Protein AF-A0AAJ8K899-F1 (afdb_monomer_lite)

Organism: NCBI:txid1296100

Sequence (140 aa):
MDQFLIALRSFPQDISSLDIPDLSNINLDDFNENLFNIIQETDSASARHSILQVAALLPPQPKWSDITLQWATEQDSTSATTDPIVKYAGSALAQDIFPSDRWLEALEDDSHPHVSLKRILVTWSGLKFDVSQHGCWNSY

pLDDT: mean 88.47, std 12.58, range [40.31, 97.69]

Radius of gyration: 16.04 Å; chains: 1; bounding box: 49×26×40 Å

Foldseek 3Di:
DVVQLVVCLVLDLACPPGPQDDPVPDDVVVVVVSLVVSCVVPVDLSSLLSSLLVCLVDQDALVCQVSLLVNLLPDPDDDPSLVSSLLRLLVCVLVCRHPVVVLVVSVVPPPDPSNSSVSSVVSNVVSNVVVVVVVVVPPD

Secondary structure (DSSP, 8-state):
-HHHHHHHTT--S-GGGS----GGGS-HHHHHHHHHHHHHH---HHHHHHHHHHHTTS---GGGHHHHHHHHHH-----TTTHHHHHHHHHHHHTTSS-HHHHHHGGG-TTS--HHHHHHHHHHHHHHHHHHHHHHHS--

Structure (mmCIF, N/CA/C/O backbone):
data_AF-A0AAJ8K899-F1
#
_entry.id   AF-A0AAJ8K899-F1
#
loop_
_atom_site.group_PDB
_atom_site.id
_atom_site.type_symbol
_atom_site.label_atom_id
_atom_site.label_alt_id
_atom_site.label_comp_id
_atom_site.label_asym_id
_atom_site.label_entity_id
_atom_site.label_seq_id
_atom_site.pdbx_PDB_ins_code
_atom_site.Cartn_x
_atom_site.Cartn_y
_atom_site.Cartn_z
_atom_site.occupancy
_atom_site.B_iso_or_equiv
_atom_site.auth_seq_id
_atom_site.auth_comp_id
_atom_site.auth_asym_id
_atom_site.auth_atom_id
_atom_site.pdbx_PDB_model_num
ATOM 1 N N . MET A 1 1 ? -0.391 5.541 20.369 1.00 82.44 1 MET A N 1
ATOM 2 C CA . MET A 1 1 ? -0.551 4.402 19.440 1.00 82.44 1 MET A CA 1
ATOM 3 C C . MET A 1 1 ? -2.000 3.928 19.397 1.00 82.44 1 MET A C 1
ATOM 5 O O . MET A 1 1 ? -2.607 4.038 18.343 1.00 82.44 1 MET A O 1
ATOM 9 N N . ASP A 1 2 ? -2.595 3.508 20.517 1.00 86.06 2 ASP A N 1
ATOM 10 C CA . ASP A 1 2 ? -3.962 2.949 20.532 1.00 86.06 2 ASP A CA 1
ATOM 11 C C . ASP A 1 2 ? -5.034 3.897 19.982 1.00 86.06 2 ASP A C 1
ATOM 13 O O . ASP A 1 2 ? -5.849 3.497 19.156 1.00 86.06 2 ASP A O 1
ATOM 17 N N . GLN A 1 3 ? -5.001 5.178 20.365 1.00 89.62 3 GLN A N 1
ATOM 18 C CA . GLN A 1 3 ? -5.942 6.179 19.840 1.00 89.62 3 GLN A CA 1
ATOM 19 C C . GLN A 1 3 ? -5.826 6.360 18.321 1.00 89.62 3 GLN A C 1
ATOM 21 O O . GLN A 1 3 ? -6.842 6.506 17.645 1.00 89.62 3 GLN A O 1
ATOM 26 N N . PHE A 1 4 ? -4.607 6.293 17.780 1.00 93.38 4 PHE A N 1
ATOM 27 C CA . PHE A 1 4 ? -4.371 6.357 16.341 1.00 93.38 4 PHE A CA 1
ATOM 28 C C . PHE A 1 4 ? -4.948 5.128 15.632 1.00 93.38 4 PHE A C 1
ATOM 30 O O . PHE A 1 4 ? -5.685 5.281 14.665 1.00 93.38 4 PHE A O 1
ATOM 37 N N . LEU A 1 5 ? -4.688 3.916 16.139 1.00 92.88 5 LEU A N 1
ATOM 38 C CA . LEU A 1 5 ? -5.236 2.681 15.565 1.00 92.88 5 LEU A CA 1
ATOM 39 C C . LEU A 1 5 ? -6.774 2.655 15.620 1.00 92.88 5 LEU A C 1
ATOM 41 O O . LEU A 1 5 ? -7.415 2.194 14.680 1.00 92.88 5 LEU A O 1
ATOM 45 N N . ILE A 1 6 ? -7.377 3.192 16.686 1.00 93.00 6 ILE A N 1
ATOM 46 C CA . ILE A 1 6 ? -8.835 3.362 16.790 1.00 93.00 6 ILE A CA 1
ATOM 47 C C . ILE A 1 6 ? -9.343 4.354 15.740 1.00 93.00 6 ILE A C 1
ATOM 49 O O . ILE A 1 6 ? -10.312 4.058 15.044 1.00 93.00 6 ILE A O 1
ATOM 53 N N . ALA A 1 7 ? -8.694 5.511 15.590 1.00 93.38 7 ALA A N 1
ATOM 54 C CA . ALA A 1 7 ? -9.082 6.499 14.586 1.00 93.38 7 ALA A CA 1
ATOM 55 C C . ALA A 1 7 ? -8.939 5.944 13.159 1.00 93.38 7 ALA A C 1
ATOM 57 O O . ALA A 1 7 ? -9.810 6.156 12.316 1.00 93.38 7 ALA A O 1
ATOM 58 N N . LEU A 1 8 ? -7.890 5.164 12.903 1.00 94.12 8 LEU A N 1
ATOM 59 C CA . LEU A 1 8 ? -7.606 4.544 11.613 1.00 94.12 8 LEU A CA 1
ATOM 60 C C . LEU A 1 8 ? -8.682 3.537 11.181 1.00 94.12 8 LEU A C 1
ATOM 62 O O . LEU A 1 8 ? -8.952 3.413 9.990 1.00 94.12 8 LEU A O 1
ATOM 66 N N . ARG A 1 9 ? -9.366 2.886 12.133 1.00 94.56 9 ARG A N 1
ATOM 67 C CA . ARG A 1 9 ? -10.508 1.985 11.871 1.00 94.56 9 ARG A CA 1
ATOM 68 C C . ARG A 1 9 ? -11.755 2.696 11.335 1.00 94.56 9 ARG A C 1
ATOM 70 O O . ARG A 1 9 ? -12.689 2.029 10.908 1.00 94.56 9 ARG A O 1
ATOM 77 N N . SER A 1 10 ? -11.783 4.032 11.333 1.00 94.12 10 SER A N 1
ATOM 78 C CA . SER A 1 10 ? -12.790 4.801 10.584 1.00 94.12 10 SER A CA 1
ATOM 79 C C . SER A 1 10 ? -12.489 4.888 9.080 1.00 94.12 10 SER A C 1
ATOM 81 O O . SER A 1 10 ? -13.317 5.393 8.325 1.00 94.12 10 SER A O 1
ATOM 83 N N . PHE A 1 11 ? -11.324 4.384 8.655 1.00 94.44 11 PHE A N 1
ATOM 84 C CA . PHE A 1 11 ? -10.832 4.358 7.278 1.00 94.44 11 PHE A CA 1
ATOM 85 C C . PHE A 1 11 ? -10.912 5.724 6.578 1.00 94.44 11 PHE A C 1
ATOM 87 O O . PHE A 1 11 ? -11.574 5.867 5.542 1.00 94.44 11 PHE A O 1
ATOM 94 N N . PRO A 1 12 ? -10.252 6.758 7.139 1.00 93.31 12 PRO A N 1
ATOM 95 C CA . PRO A 1 12 ? -10.255 8.079 6.535 1.00 93.31 12 PRO A CA 1
ATOM 96 C C . PRO A 1 12 ? -9.533 8.050 5.187 1.00 93.31 12 PRO A C 1
ATOM 98 O O . PRO A 1 12 ? -8.471 7.447 5.037 1.00 93.31 12 PRO A O 1
ATOM 101 N N . GLN A 1 13 ? -10.097 8.743 4.200 1.00 91.38 13 GLN A N 1
ATOM 102 C CA . GLN A 1 13 ? -9.489 8.864 2.870 1.00 91.38 13 GLN A CA 1
ATOM 103 C C . GLN A 1 13 ? -8.152 9.617 2.895 1.00 91.38 13 GLN A C 1
ATOM 105 O O . GLN A 1 13 ? -7.331 9.431 2.004 1.00 91.38 13 GLN A O 1
ATOM 110 N N . ASP A 1 14 ? -7.923 10.434 3.919 1.00 92.56 14 ASP A N 1
ATOM 111 C CA . ASP A 1 14 ? -6.689 11.178 4.136 1.00 92.56 14 ASP A CA 1
ATOM 112 C C . ASP A 1 14 ? -6.252 11.007 5.595 1.00 92.56 14 ASP A C 1
ATOM 114 O O . ASP A 1 14 ? -6.986 11.368 6.517 1.00 92.56 14 ASP A O 1
ATOM 118 N N . ILE A 1 15 ? -5.068 10.428 5.808 1.00 93.12 15 ILE A N 1
ATOM 119 C CA . ILE A 1 15 ? -4.518 10.222 7.155 1.00 93.12 15 ILE A CA 1
ATOM 120 C C . ILE A 1 15 ? -3.780 11.452 7.696 1.00 93.12 15 ILE A C 1
ATOM 122 O O . ILE A 1 15 ? -3.381 11.442 8.856 1.00 93.12 15 ILE A O 1
ATOM 126 N N . SER A 1 16 ? -3.584 12.507 6.897 1.00 89.19 16 SER A N 1
ATOM 127 C CA . SER A 1 16 ? -2.840 13.707 7.311 1.00 89.19 16 SER A CA 1
ATOM 128 C C . SER A 1 16 ? -3.513 14.475 8.450 1.00 89.19 16 SER A C 1
ATOM 130 O O . SER A 1 16 ? -2.852 15.223 9.168 1.00 89.19 16 SER A O 1
ATOM 132 N N . SER A 1 17 ? -4.817 14.264 8.652 1.00 88.31 17 SER A N 1
ATOM 133 C CA . SER A 1 17 ? -5.565 14.799 9.790 1.00 88.31 17 SER A CA 1
ATOM 134 C C . SER A 1 17 ? -5.440 13.961 11.067 1.00 88.31 17 SER A C 1
ATOM 136 O O . SER A 1 17 ? -5.976 14.358 12.100 1.00 88.31 17 SER A O 1
ATOM 138 N N . LEU A 1 18 ? -4.814 12.782 11.003 1.00 92.38 18 LEU A N 1
ATOM 139 C CA . LEU A 1 18 ? -4.599 11.923 12.163 1.00 92.38 18 LEU A CA 1
ATOM 140 C C . LEU A 1 18 ? -3.297 12.291 12.876 1.00 92.38 18 LEU A C 1
ATOM 142 O O . LEU A 1 18 ? -2.299 12.633 12.246 1.00 92.38 18 LEU A O 1
ATOM 146 N N . ASP A 1 19 ? -3.295 12.145 14.198 1.00 91.06 19 ASP A N 1
ATOM 147 C CA . ASP A 1 19 ? -2.082 12.257 15.006 1.00 91.06 19 ASP A CA 1
ATOM 148 C C . ASP A 1 19 ? -1.260 10.964 14.877 1.00 91.06 19 ASP A C 1
ATOM 150 O O . ASP A 1 19 ? -1.499 9.969 15.572 1.00 91.06 19 ASP A O 1
ATOM 154 N N . ILE A 1 20 ? -0.362 10.942 13.890 1.00 89.81 20 ILE A N 1
ATOM 155 C CA . ILE A 1 20 ? 0.494 9.791 13.590 1.00 89.81 20 ILE A CA 1
ATOM 156 C C . ILE A 1 20 ? 1.516 9.640 14.728 1.00 89.81 20 ILE A C 1
ATOM 158 O O . ILE A 1 20 ? 2.224 10.599 15.040 1.00 89.81 20 ILE A O 1
ATOM 162 N N . PRO A 1 21 ? 1.632 8.452 15.355 1.00 88.38 21 PRO A N 1
ATOM 163 C CA . PRO A 1 21 ? 2.598 8.243 16.424 1.00 88.38 21 PRO A CA 1
ATOM 164 C C . PRO A 1 21 ? 4.032 8.415 15.915 1.00 88.38 21 PRO A C 1
ATOM 166 O O . PRO A 1 21 ? 4.338 8.099 14.767 1.00 88.38 21 PRO A O 1
ATOM 169 N N . ASP A 1 22 ? 4.929 8.851 16.797 1.00 89.62 22 ASP A N 1
ATOM 170 C CA . ASP A 1 22 ? 6.358 8.910 16.495 1.00 89.62 22 ASP A CA 1
ATOM 171 C C . ASP A 1 22 ? 6.910 7.504 16.210 1.00 89.62 22 ASP A C 1
ATOM 173 O O . ASP A 1 22 ? 7.094 6.685 17.114 1.00 89.62 22 ASP A O 1
ATOM 177 N N . LEU A 1 23 ? 7.179 7.238 14.931 1.00 88.12 23 LEU A N 1
ATOM 178 C CA . LEU A 1 23 ? 7.615 5.935 14.436 1.00 88.12 23 LEU A CA 1
ATOM 179 C C . LEU A 1 23 ? 9.050 5.583 14.862 1.00 88.12 23 LEU A C 1
ATOM 181 O O . LEU A 1 23 ? 9.442 4.424 14.761 1.00 88.12 23 LEU A O 1
ATOM 185 N N . SER A 1 24 ? 9.835 6.548 15.354 1.00 87.62 24 SER A N 1
ATOM 186 C CA . SER A 1 24 ? 11.220 6.305 15.785 1.00 87.62 24 SER A CA 1
ATOM 187 C C . SER A 1 24 ? 11.326 5.580 17.132 1.00 87.62 24 SER A C 1
ATOM 189 O O . SER A 1 24 ? 12.350 4.965 17.421 1.00 87.62 24 SER A O 1
ATOM 191 N N . ASN A 1 25 ? 10.259 5.620 17.936 1.00 85.75 25 ASN A N 1
ATOM 192 C CA . ASN A 1 25 ? 10.231 5.129 19.316 1.00 85.75 25 ASN A CA 1
ATOM 193 C C . ASN A 1 25 ? 9.257 3.956 19.533 1.00 85.75 25 ASN A C 1
ATOM 195 O O . ASN A 1 25 ? 8.963 3.603 20.677 1.00 85.75 25 ASN A O 1
ATOM 199 N N . ILE A 1 26 ? 8.741 3.349 18.458 1.00 89.56 26 ILE A N 1
ATOM 200 C CA . ILE A 1 26 ? 7.827 2.201 18.530 1.00 89.56 26 ILE A CA 1
ATOM 201 C C . ILE A 1 26 ? 8.466 0.935 17.960 1.00 89.56 26 ILE A C 1
ATOM 203 O O . ILE A 1 26 ? 9.344 0.991 17.100 1.00 89.56 26 ILE A O 1
ATOM 207 N N . ASN A 1 27 ? 7.978 -0.224 18.405 1.00 92.19 27 ASN A N 1
ATOM 208 C CA . ASN A 1 27 ? 8.287 -1.485 17.745 1.00 92.19 27 ASN A CA 1
ATOM 209 C C . ASN A 1 27 ? 7.568 -1.532 16.385 1.00 92.19 27 ASN A C 1
ATOM 211 O O . ASN A 1 27 ? 6.345 -1.670 16.322 1.00 92.19 27 ASN A O 1
ATOM 215 N N . LEU A 1 28 ? 8.333 -1.388 15.299 1.00 90.94 28 LEU A N 1
ATOM 216 C CA . LEU A 1 28 ? 7.798 -1.358 13.937 1.00 90.94 28 LEU A CA 1
ATOM 217 C C . LEU A 1 28 ? 7.153 -2.684 13.529 1.00 90.94 28 LEU A C 1
ATOM 219 O O . LEU A 1 28 ? 6.207 -2.661 12.742 1.00 90.94 28 LEU A O 1
ATOM 223 N N . ASP A 1 29 ? 7.626 -3.816 14.051 1.00 91.62 29 ASP A N 1
ATOM 224 C CA . ASP A 1 29 ? 7.051 -5.123 13.730 1.00 91.62 29 ASP A CA 1
ATOM 225 C C . ASP A 1 29 ? 5.661 -5.256 14.353 1.00 91.62 29 ASP A C 1
ATOM 227 O O . ASP A 1 29 ? 4.696 -5.519 13.636 1.00 91.62 29 ASP A O 1
ATOM 231 N N . ASP A 1 30 ? 5.527 -4.936 15.645 1.00 92.31 30 ASP A N 1
ATOM 232 C CA . ASP A 1 30 ? 4.230 -4.922 16.335 1.00 92.31 30 ASP A CA 1
ATOM 233 C C . ASP A 1 30 ? 3.260 -3.929 15.679 1.00 92.31 30 ASP A C 1
ATOM 235 O O . ASP A 1 30 ? 2.065 -4.199 15.540 1.00 92.31 30 ASP A O 1
ATOM 239 N N . PHE A 1 31 ? 3.751 -2.764 15.252 1.00 93.31 31 PHE A N 1
ATOM 240 C CA . PHE A 1 31 ? 2.922 -1.781 14.561 1.00 93.31 31 PHE A CA 1
ATOM 241 C C . PHE A 1 31 ? 2.448 -2.295 13.195 1.00 93.31 31 PHE A C 1
ATOM 243 O O . PHE A 1 31 ? 1.261 -2.197 12.888 1.00 93.31 31 PHE A O 1
ATOM 250 N N . ASN A 1 32 ? 3.334 -2.912 12.407 1.00 93.44 32 ASN A N 1
ATOM 251 C CA . ASN A 1 32 ? 2.966 -3.538 11.137 1.00 93.44 32 ASN A CA 1
ATOM 252 C C . ASN A 1 32 ? 1.956 -4.679 11.324 1.00 93.44 32 ASN A C 1
ATOM 254 O O . ASN A 1 32 ? 1.036 -4.802 10.520 1.00 93.44 32 ASN A O 1
ATOM 258 N N . GLU A 1 33 ? 2.110 -5.515 12.353 1.00 93.88 33 GLU A N 1
ATOM 259 C CA . GLU A 1 33 ? 1.135 -6.565 12.685 1.00 93.88 33 GLU A CA 1
ATOM 260 C C . GLU A 1 33 ? -0.232 -5.971 13.044 1.00 93.88 33 GLU A C 1
ATOM 262 O O . GLU A 1 33 ? -1.256 -6.419 12.534 1.00 93.88 33 GLU A O 1
ATOM 267 N N . ASN A 1 34 ? -0.272 -4.899 13.841 1.00 94.19 34 ASN A N 1
ATOM 268 C CA . ASN A 1 34 ? -1.526 -4.217 14.162 1.00 94.19 34 ASN A CA 1
ATOM 269 C C . ASN A 1 34 ? -2.229 -3.651 12.919 1.00 94.19 34 ASN A C 1
ATOM 271 O O . ASN A 1 34 ? -3.444 -3.796 12.787 1.00 94.19 34 ASN A O 1
ATOM 275 N N . LEU A 1 35 ? -1.487 -3.032 11.996 1.00 95.19 35 LEU A N 1
ATOM 276 C CA . LEU A 1 35 ? -2.045 -2.544 10.730 1.00 95.19 35 LEU A CA 1
ATOM 277 C C . LEU A 1 35 ? -2.597 -3.690 9.874 1.00 95.19 35 LEU A C 1
ATOM 279 O O . LEU A 1 35 ? -3.679 -3.568 9.299 1.00 95.19 35 LEU A O 1
ATOM 283 N N . PHE A 1 36 ? -1.868 -4.803 9.805 1.00 93.88 36 PHE A N 1
ATOM 284 C CA . PHE A 1 36 ? -2.272 -5.973 9.033 1.00 93.88 36 PHE A CA 1
ATOM 285 C C . PHE A 1 36 ? -3.544 -6.612 9.605 1.00 93.88 36 PHE A C 1
ATOM 287 O O . PHE A 1 36 ? -4.483 -6.887 8.859 1.00 93.88 36 PHE A O 1
ATOM 294 N N . ASN A 1 37 ? -3.627 -6.741 10.933 1.00 93.94 37 ASN A N 1
ATOM 295 C CA . ASN A 1 37 ? -4.821 -7.224 11.627 1.00 93.94 37 ASN A CA 1
ATOM 296 C C . ASN A 1 37 ? -6.052 -6.360 11.319 1.00 93.94 37 ASN A C 1
ATOM 298 O O . ASN A 1 37 ? -7.126 -6.899 11.066 1.00 93.94 37 ASN A O 1
ATOM 302 N N . ILE A 1 38 ? -5.906 -5.029 11.256 1.00 94.31 38 ILE A N 1
ATOM 303 C CA . ILE A 1 38 ? -7.022 -4.136 10.904 1.00 94.31 38 ILE A CA 1
ATOM 304 C C . ILE A 1 38 ? -7.569 -4.441 9.499 1.00 94.31 38 ILE A C 1
ATOM 306 O O . ILE A 1 38 ? -8.787 -4.459 9.322 1.00 94.31 38 ILE A O 1
ATOM 310 N N . ILE A 1 39 ? -6.706 -4.708 8.511 1.00 92.81 39 ILE A N 1
ATOM 311 C CA . ILE A 1 39 ? -7.166 -5.102 7.167 1.00 92.81 39 ILE A CA 1
ATOM 312 C C . ILE A 1 39 ? -7.851 -6.466 7.198 1.00 92.81 39 ILE A C 1
ATOM 314 O O . ILE A 1 39 ? -8.909 -6.619 6.596 1.00 92.81 39 ILE A O 1
ATOM 318 N N . GLN A 1 40 ? -7.294 -7.447 7.912 1.00 89.75 40 GLN A N 1
ATOM 319 C CA . GLN A 1 40 ? -7.899 -8.780 7.995 1.00 89.75 40 GLN A CA 1
ATOM 320 C C . GLN A 1 40 ? -9.291 -8.764 8.639 1.00 89.75 40 GLN A C 1
ATOM 322 O O . GLN A 1 40 ? -10.148 -9.569 8.282 1.00 89.75 40 GLN A O 1
ATOM 327 N N . GLU A 1 41 ? -9.535 -7.838 9.566 1.00 91.81 41 GLU A N 1
ATOM 328 C CA . GLU A 1 41 ? -10.855 -7.635 10.161 1.00 91.81 41 GLU A CA 1
ATOM 329 C C . GLU A 1 41 ? -11.850 -6.969 9.200 1.00 91.81 41 GLU A C 1
ATOM 331 O O . GLU A 1 41 ? -13.060 -7.173 9.319 1.00 91.81 41 GLU A O 1
ATOM 336 N N . THR A 1 42 ? -11.387 -6.129 8.271 1.00 90.12 42 THR A N 1
ATOM 337 C CA . THR A 1 42 ? -12.253 -5.417 7.321 1.00 90.12 42 THR A CA 1
ATOM 338 C C . THR A 1 42 ? -11.536 -5.171 5.998 1.00 90.12 42 THR A C 1
ATOM 340 O O . THR A 1 42 ? -10.977 -4.100 5.756 1.00 90.12 42 THR A O 1
ATOM 343 N N . ASP A 1 43 ? -11.620 -6.147 5.098 1.00 89.25 43 ASP A N 1
ATOM 344 C CA . ASP A 1 43 ? -10.958 -6.095 3.794 1.00 89.25 43 ASP A CA 1
ATOM 345 C C . ASP A 1 43 ? -11.786 -5.324 2.745 1.00 89.25 43 ASP A C 1
ATOM 347 O O . ASP A 1 43 ? -12.367 -5.879 1.811 1.00 89.25 43 ASP A O 1
ATOM 351 N N . SER A 1 44 ? -11.878 -4.005 2.925 1.00 93.62 44 SER A N 1
ATOM 352 C CA . SER A 1 44 ? -12.561 -3.086 2.001 1.00 93.62 44 SER A CA 1
ATOM 353 C C . SER A 1 44 ? -11.577 -2.178 1.259 1.00 93.62 44 SER A C 1
ATOM 355 O O . SER A 1 44 ? -10.484 -1.910 1.754 1.00 93.62 44 SER A O 1
ATOM 357 N N . ALA A 1 45 ? -11.986 -1.624 0.111 1.00 92.06 45 ALA A N 1
ATOM 358 C CA . ALA A 1 45 ? -11.155 -0.689 -0.657 1.00 92.06 45 ALA A CA 1
ATOM 359 C C . ALA A 1 45 ? -10.721 0.535 0.175 1.00 92.06 45 ALA A C 1
ATOM 361 O O . ALA A 1 45 ? -9.552 0.923 0.152 1.00 92.06 45 ALA A O 1
ATOM 362 N N . SER A 1 46 ? -11.632 1.098 0.979 1.00 92.69 46 SER A N 1
ATOM 363 C CA . SER A 1 46 ? -11.316 2.196 1.902 1.00 92.69 46 SER A CA 1
ATOM 364 C C . SER A 1 46 ? -10.312 1.773 2.972 1.00 92.69 46 SER A C 1
ATOM 366 O O . SER A 1 46 ? -9.373 2.515 3.242 1.00 92.69 46 SER A O 1
ATOM 368 N N . ALA A 1 47 ? -10.469 0.576 3.546 1.00 95.00 47 ALA A N 1
ATOM 369 C CA . ALA A 1 47 ? -9.534 0.063 4.542 1.00 95.00 47 ALA A CA 1
ATOM 370 C C . ALA A 1 47 ? -8.136 -0.135 3.953 1.00 95.00 47 ALA A C 1
ATOM 372 O O . ALA A 1 47 ? -7.170 0.385 4.508 1.00 95.00 47 ALA A O 1
ATOM 373 N N . ARG A 1 48 ? -8.030 -0.791 2.789 1.00 95.50 48 ARG A N 1
ATOM 374 C CA . ARG A 1 48 ? -6.761 -0.924 2.060 1.00 95.50 48 ARG A CA 1
ATOM 375 C C . ARG A 1 48 ? -6.131 0.443 1.810 1.00 95.50 48 ARG A C 1
ATOM 377 O O . ARG A 1 48 ? -4.969 0.636 2.145 1.00 95.50 48 ARG A O 1
ATOM 384 N N . HIS A 1 49 ? -6.896 1.413 1.306 1.00 95.19 49 HIS A N 1
ATOM 385 C CA . HIS A 1 49 ? -6.379 2.752 1.030 1.00 95.19 49 HIS A CA 1
ATOM 386 C C . HIS A 1 49 ? -5.834 3.450 2.284 1.00 95.19 49 HIS A C 1
ATOM 388 O O . HIS A 1 49 ? -4.692 3.906 2.282 1.00 95.19 49 HIS A O 1
ATOM 394 N N . SER A 1 50 ? -6.615 3.522 3.365 1.00 95.12 50 SER A N 1
ATOM 395 C CA . SER A 1 50 ? -6.195 4.192 4.601 1.00 95.12 50 SER A CA 1
ATOM 396 C C . SER A 1 50 ? -4.998 3.506 5.251 1.00 95.12 50 SER A C 1
ATOM 398 O O . SER A 1 50 ? -4.060 4.176 5.672 1.00 95.12 50 SER A O 1
ATOM 400 N N . ILE A 1 51 ? -5.000 2.172 5.318 1.00 96.19 51 ILE A N 1
ATOM 401 C CA . ILE A 1 51 ? -3.904 1.420 5.934 1.00 96.19 51 ILE A CA 1
ATOM 402 C C . ILE A 1 51 ? -2.631 1.520 5.094 1.00 96.19 51 ILE A C 1
ATOM 404 O O . ILE A 1 51 ? -1.559 1.720 5.661 1.00 96.19 51 ILE A O 1
ATOM 408 N N . LEU A 1 52 ? -2.723 1.460 3.763 1.00 96.50 52 LEU A N 1
ATOM 409 C CA . LEU A 1 52 ? -1.557 1.603 2.889 1.00 96.50 52 LEU A CA 1
ATOM 410 C C . LEU A 1 52 ? -0.943 3.005 2.951 1.00 96.50 52 LEU A C 1
ATOM 412 O O . LEU A 1 52 ? 0.275 3.118 2.839 1.00 96.50 52 LEU A O 1
ATOM 416 N N . GLN A 1 53 ? -1.730 4.063 3.194 1.00 96.00 53 GLN A N 1
ATOM 417 C CA . GLN A 1 53 ? -1.163 5.390 3.474 1.00 96.00 53 GLN A CA 1
ATOM 418 C C . GLN A 1 53 ? -0.258 5.368 4.713 1.00 96.00 53 GLN A C 1
ATOM 420 O O . GLN A 1 53 ? 0.793 6.005 4.713 1.00 96.00 53 GLN A O 1
ATOM 425 N N . VAL A 1 54 ? -0.637 4.619 5.755 1.00 95.56 54 VAL A N 1
ATOM 426 C CA . VAL A 1 54 ? 0.169 4.478 6.978 1.00 95.56 54 VAL A CA 1
ATOM 427 C C . VAL A 1 54 ? 1.355 3.545 6.744 1.00 95.56 54 VAL A C 1
ATOM 429 O O . VAL A 1 54 ? 2.472 3.869 7.135 1.00 95.56 54 VAL A O 1
ATOM 432 N N . ALA A 1 55 ? 1.140 2.411 6.073 1.00 95.38 55 ALA A N 1
ATOM 433 C CA . ALA A 1 55 ? 2.199 1.461 5.740 1.00 95.38 55 ALA A CA 1
ATOM 434 C C . ALA A 1 55 ? 3.288 2.101 4.862 1.00 95.38 55 ALA A C 1
ATOM 436 O O . ALA A 1 55 ? 4.461 1.775 5.012 1.00 95.38 55 ALA A O 1
ATOM 437 N N . ALA A 1 56 ? 2.924 3.073 4.017 1.00 96.12 56 ALA A N 1
ATOM 438 C CA . ALA A 1 56 ? 3.860 3.848 3.206 1.00 96.12 56 ALA A CA 1
ATOM 439 C C . ALA A 1 56 ? 4.832 4.727 4.021 1.00 96.12 56 ALA A C 1
ATOM 441 O O . ALA A 1 56 ? 5.819 5.209 3.468 1.00 96.12 56 ALA A O 1
ATOM 442 N N . LEU A 1 57 ? 4.581 4.928 5.320 1.00 94.06 57 LEU A N 1
ATOM 443 C CA . LEU A 1 57 ? 5.497 5.607 6.245 1.00 94.06 57 LEU A CA 1
ATOM 444 C C . LEU A 1 57 ? 6.541 4.655 6.851 1.00 94.06 57 LEU A C 1
ATOM 446 O O . LEU A 1 57 ? 7.449 5.099 7.552 1.00 94.06 57 LEU A O 1
ATOM 450 N N . LEU A 1 58 ? 6.400 3.350 6.611 1.00 93.75 58 LEU A N 1
ATOM 451 C CA . LEU A 1 58 ? 7.230 2.291 7.171 1.00 93.75 58 LEU A CA 1
ATOM 452 C C . LEU A 1 58 ? 8.144 1.699 6.085 1.00 93.75 58 LEU A C 1
ATOM 454 O O . LEU A 1 58 ? 7.839 1.792 4.892 1.00 93.75 58 LEU A O 1
ATOM 458 N N . PRO A 1 59 ? 9.256 1.042 6.468 1.00 93.31 59 PRO A N 1
ATOM 459 C CA . PRO A 1 59 ? 10.021 0.230 5.531 1.00 93.31 59 PRO A CA 1
ATOM 460 C C . PRO A 1 59 ? 9.127 -0.823 4.850 1.00 93.31 59 PRO A C 1
ATOM 462 O O . PRO A 1 59 ? 8.280 -1.421 5.524 1.00 93.31 59 PRO A O 1
ATOM 465 N N . PRO A 1 60 ? 9.296 -1.088 3.540 1.00 94.62 60 PRO A N 1
ATOM 466 C CA . PRO A 1 60 ? 8.492 -2.090 2.855 1.00 94.62 60 PRO A CA 1
ATOM 467 C C . PRO A 1 60 ? 8.660 -3.485 3.456 1.00 94.62 60 PRO A C 1
ATOM 469 O O . PRO A 1 60 ? 9.769 -3.892 3.797 1.00 94.62 60 PRO A O 1
ATOM 472 N N . GLN A 1 61 ? 7.562 -4.237 3.547 1.00 94.75 61 GLN A N 1
ATOM 473 C CA . GLN A 1 61 ? 7.578 -5.628 4.007 1.00 94.75 61 GLN A CA 1
ATOM 474 C C . GLN A 1 61 ? 6.810 -6.519 3.024 1.00 94.75 61 GLN A C 1
ATOM 476 O O . GLN A 1 61 ? 5.736 -6.110 2.580 1.00 94.75 61 GLN A O 1
ATOM 481 N N . PRO A 1 62 ? 7.279 -7.747 2.723 1.00 95.00 62 PRO A N 1
ATOM 482 C CA . PRO A 1 62 ? 6.667 -8.607 1.703 1.00 95.00 62 PRO A CA 1
ATOM 483 C C . PRO A 1 62 ? 5.165 -8.860 1.894 1.00 95.00 62 PRO A C 1
ATOM 485 O O . PRO A 1 62 ? 4.424 -8.914 0.916 1.00 95.00 62 PRO A O 1
ATOM 488 N N . LYS A 1 63 ? 4.693 -8.947 3.148 1.00 94.19 63 LYS A N 1
ATOM 489 C CA . LYS A 1 63 ? 3.273 -9.175 3.479 1.00 94.19 63 LYS A CA 1
ATOM 490 C C . LYS A 1 63 ? 2.316 -8.113 2.928 1.00 94.19 63 LYS A C 1
ATOM 492 O O . LYS A 1 63 ? 1.131 -8.387 2.782 1.00 94.19 63 LYS A O 1
ATOM 497 N N . TRP A 1 64 ? 2.814 -6.920 2.605 1.00 96.62 64 TRP A N 1
ATOM 498 C CA . TRP A 1 64 ? 2.003 -5.848 2.032 1.00 96.62 64 TRP A CA 1
ATOM 499 C C . TRP A 1 64 ? 1.788 -5.989 0.524 1.00 96.62 64 TRP A C 1
ATOM 501 O O . TRP A 1 64 ? 0.945 -5.277 -0.018 1.00 96.62 64 TRP A O 1
ATOM 511 N N . SER A 1 65 ? 2.515 -6.875 -0.166 1.00 97.06 65 SER A N 1
ATOM 512 C CA . SER A 1 65 ? 2.517 -6.902 -1.632 1.00 97.06 65 SER A CA 1
ATOM 513 C C . SER A 1 65 ? 1.141 -7.200 -2.222 1.00 97.06 65 SER A C 1
ATOM 515 O O . SER A 1 65 ? 0.631 -6.386 -2.988 1.00 97.06 65 SER A O 1
ATOM 517 N N . ASP A 1 66 ? 0.509 -8.302 -1.809 1.00 95.81 66 ASP A N 1
ATOM 518 C CA . ASP A 1 66 ? -0.782 -8.728 -2.363 1.00 95.81 66 ASP A CA 1
ATOM 519 C C . ASP A 1 66 ? -1.891 -7.699 -2.056 1.00 95.81 66 ASP A C 1
ATOM 521 O O . ASP A 1 66 ? -2.674 -7.342 -2.934 1.00 95.81 66 ASP A O 1
ATOM 525 N N . ILE A 1 67 ? -1.897 -7.130 -0.845 1.00 96.19 67 ILE A N 1
ATOM 526 C CA . ILE A 1 67 ? -2.841 -6.074 -0.434 1.00 96.19 67 ILE A CA 1
ATOM 527 C C . ILE A 1 67 ? -2.657 -4.810 -1.280 1.00 96.19 67 ILE A C 1
ATOM 529 O O . ILE A 1 67 ? -3.630 -4.187 -1.707 1.00 96.19 67 ILE A O 1
ATOM 533 N N . THR A 1 68 ? -1.404 -4.418 -1.526 1.00 97.00 68 THR A N 1
ATOM 534 C CA . THR A 1 68 ? -1.097 -3.233 -2.335 1.00 97.00 68 THR A CA 1
ATOM 535 C C . THR A 1 68 ? -1.456 -3.461 -3.800 1.00 97.00 68 THR A C 1
ATOM 537 O O . THR A 1 68 ? -1.956 -2.543 -4.445 1.00 97.00 68 THR A O 1
ATOM 540 N N . LEU A 1 69 ? -1.248 -4.673 -4.323 1.00 96.31 69 LEU A N 1
ATOM 541 C CA . LEU A 1 69 ? -1.625 -5.043 -5.686 1.00 96.31 69 LEU A CA 1
ATOM 542 C C . LEU A 1 69 ? -3.148 -5.032 -5.871 1.00 96.31 69 LEU A C 1
ATOM 544 O O . LEU A 1 69 ? -3.649 -4.457 -6.838 1.00 96.31 69 LEU A O 1
ATOM 548 N N . GLN A 1 70 ? -3.892 -5.590 -4.915 1.00 94.88 70 GLN A N 1
ATOM 549 C CA . GLN A 1 70 ? -5.352 -5.524 -4.916 1.00 94.88 70 GLN A CA 1
ATOM 550 C C . GLN A 1 70 ? -5.843 -4.072 -4.866 1.00 94.88 70 GLN A C 1
ATOM 552 O O . GLN A 1 70 ? -6.682 -3.665 -5.663 1.00 94.88 70 GLN A O 1
ATOM 557 N N . TRP A 1 71 ? -5.269 -3.247 -3.988 1.00 95.31 71 TRP A N 1
ATOM 558 C CA . TRP A 1 71 ? -5.585 -1.820 -3.962 1.00 95.31 71 TRP A CA 1
ATOM 559 C C . TRP A 1 71 ? -5.275 -1.131 -5.302 1.00 95.31 71 TRP A C 1
ATOM 561 O O . TRP A 1 71 ? -6.072 -0.331 -5.784 1.00 95.31 71 TRP A O 1
ATOM 571 N N . ALA A 1 72 ? -4.139 -1.444 -5.928 1.00 94.81 72 ALA A N 1
ATOM 572 C CA . ALA A 1 72 ? -3.695 -0.802 -7.164 1.00 94.81 72 ALA A CA 1
ATOM 573 C C . ALA A 1 72 ? -4.548 -1.158 -8.393 1.00 94.81 72 ALA A C 1
ATOM 575 O O . ALA A 1 72 ? -4.604 -0.357 -9.330 1.00 94.81 72 ALA A O 1
ATOM 576 N N . THR A 1 73 ? -5.175 -2.336 -8.390 1.00 92.38 73 THR A N 1
ATOM 577 C CA . THR A 1 73 ? -6.069 -2.817 -9.459 1.00 92.38 73 THR A CA 1
ATOM 578 C C . THR A 1 73 ? -7.505 -2.318 -9.289 1.00 92.38 73 THR A C 1
ATOM 580 O O . THR A 1 73 ? -8.209 -2.143 -10.276 1.00 92.38 73 THR A O 1
ATOM 583 N N . GLU A 1 74 ? -7.936 -2.019 -8.061 1.00 88.19 74 GLU A N 1
ATOM 584 C CA . GLU A 1 74 ? -9.265 -1.455 -7.778 1.00 88.19 74 GLU A CA 1
ATOM 585 C C . GLU A 1 74 ? -9.296 0.085 -7.823 1.00 88.19 74 GLU A C 1
ATOM 587 O O . GLU A 1 74 ? -10.343 0.691 -8.067 1.00 88.19 74 GLU A O 1
ATOM 592 N N . GLN A 1 75 ? -8.166 0.743 -7.544 1.00 82.38 75 GLN A N 1
ATOM 593 C CA . GLN A 1 75 ? -8.086 2.198 -7.437 1.00 82.38 75 GLN A CA 1
ATOM 594 C C . GLN A 1 75 ? -7.784 2.863 -8.789 1.00 82.38 75 GLN A C 1
ATOM 596 O O . GLN A 1 75 ? -6.627 3.055 -9.171 1.00 82.38 75 GLN A O 1
ATOM 601 N N . ASP A 1 76 ? -8.827 3.357 -9.451 1.00 75.06 76 ASP A N 1
ATOM 602 C CA . ASP A 1 76 ? -8.734 4.070 -10.735 1.00 75.06 76 ASP A CA 1
ATOM 603 C C . ASP A 1 76 ? -8.702 5.606 -10.607 1.00 75.06 76 ASP A C 1
ATOM 605 O O . ASP A 1 76 ? -9.212 6.335 -11.460 1.00 75.06 76 ASP A O 1
ATOM 609 N N . SER A 1 77 ? -8.106 6.144 -9.537 1.00 75.19 77 SER A N 1
ATOM 610 C CA . SER A 1 77 ? -8.010 7.597 -9.351 1.00 75.19 77 SER A CA 1
ATOM 611 C C . SER A 1 77 ? -6.606 8.089 -9.023 1.00 75.19 77 SER A C 1
ATOM 613 O O . SER A 1 77 ? -5.783 7.403 -8.420 1.00 75.19 77 SER A O 1
ATOM 615 N N . THR A 1 78 ? -6.339 9.328 -9.430 1.00 78.25 78 THR A N 1
ATOM 616 C CA . THR A 1 78 ? -5.147 10.078 -9.043 1.00 78.25 78 THR A CA 1
ATOM 617 C C . THR A 1 78 ? -5.532 11.090 -7.971 1.00 78.25 78 THR A C 1
ATOM 619 O O . THR A 1 78 ? -6.268 12.036 -8.251 1.00 78.25 78 THR A O 1
ATOM 622 N N . SER A 1 79 ? -5.031 10.916 -6.751 1.00 84.50 79 SER A N 1
ATOM 623 C CA . SER A 1 79 ? -5.156 11.904 -5.673 1.00 84.50 79 SER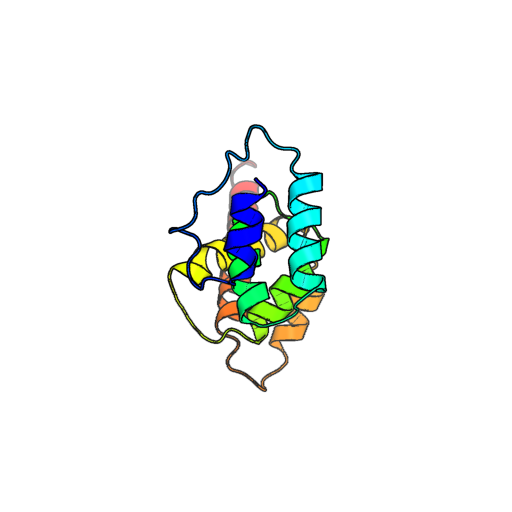 A CA 1
ATOM 624 C C . SER A 1 79 ? -3.816 12.088 -4.962 1.00 84.50 79 SER A C 1
ATOM 626 O O . SER A 1 79 ? -2.969 11.193 -4.981 1.00 84.50 79 SER A O 1
ATOM 628 N N . ALA A 1 80 ? -3.641 13.214 -4.268 1.00 86.12 80 ALA A N 1
ATOM 629 C CA . ALA A 1 80 ? -2.457 13.445 -3.437 1.00 86.12 80 ALA A CA 1
ATOM 630 C C . ALA A 1 80 ? -2.268 12.354 -2.361 1.00 86.12 80 ALA A C 1
ATOM 632 O O . ALA A 1 80 ? -1.138 12.034 -2.004 1.00 86.12 80 ALA A O 1
ATOM 633 N N . THR A 1 81 ? -3.358 11.733 -1.896 1.00 88.88 81 THR A N 1
ATOM 634 C CA . THR A 1 81 ? -3.326 10.638 -0.913 1.00 88.88 81 THR A CA 1
ATOM 635 C C . THR A 1 81 ? -2.871 9.304 -1.518 1.00 88.88 81 THR A C 1
ATOM 637 O O . THR A 1 81 ? -2.395 8.434 -0.794 1.00 88.88 81 THR A O 1
ATOM 640 N N . THR A 1 82 ? -2.947 9.133 -2.847 1.00 92.56 82 THR A N 1
ATOM 641 C CA . THR A 1 82 ? -2.406 7.943 -3.536 1.00 92.56 82 THR A CA 1
ATOM 642 C C . THR A 1 82 ? -0.891 7.990 -3.734 1.00 92.56 82 THR A C 1
ATOM 644 O O . THR A 1 82 ? -0.253 6.941 -3.800 1.00 92.56 82 T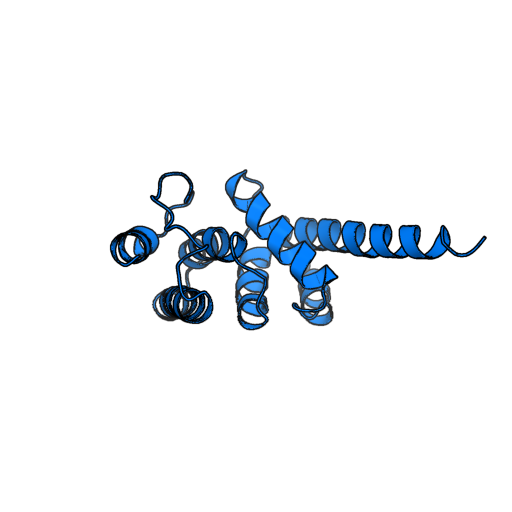HR A O 1
ATOM 647 N N . ASP A 1 83 ? -0.293 9.181 -3.825 1.00 93.44 83 ASP A N 1
ATOM 648 C CA . ASP A 1 83 ? 1.120 9.345 -4.191 1.00 93.44 83 ASP A CA 1
ATOM 649 C C . ASP A 1 83 ? 2.100 8.654 -3.228 1.00 93.44 83 ASP A C 1
ATOM 651 O O . ASP A 1 83 ? 3.043 8.020 -3.716 1.00 93.44 83 ASP A O 1
ATOM 655 N N . PRO A 1 84 ? 1.915 8.715 -1.892 1.00 94.44 84 PRO A N 1
ATOM 656 C CA . PRO A 1 84 ? 2.764 7.978 -0.959 1.00 94.44 84 PRO A CA 1
ATOM 657 C C . PRO A 1 84 ? 2.718 6.466 -1.194 1.00 94.44 84 PRO A C 1
ATOM 659 O O . PRO A 1 84 ? 3.767 5.827 -1.218 1.00 94.44 84 PRO A O 1
ATOM 662 N N . ILE A 1 85 ? 1.530 5.905 -1.452 1.00 97.00 85 ILE A N 1
ATOM 663 C CA . ILE A 1 85 ? 1.349 4.469 -1.714 1.00 97.00 85 ILE A CA 1
ATOM 664 C C . ILE A 1 85 ? 2.047 4.076 -3.020 1.00 97.00 85 ILE A C 1
ATOM 666 O O . ILE A 1 85 ? 2.758 3.073 -3.070 1.00 97.00 85 ILE A O 1
ATOM 670 N N . VAL A 1 86 ? 1.904 4.895 -4.069 1.00 96.94 86 VAL A N 1
ATOM 671 C CA . VAL A 1 86 ? 2.554 4.654 -5.366 1.00 96.94 86 VAL A CA 1
ATOM 672 C C . VAL A 1 86 ? 4.078 4.623 -5.223 1.00 96.94 86 VAL A C 1
ATOM 674 O O . VAL A 1 86 ? 4.731 3.706 -5.724 1.00 96.94 86 VAL A O 1
ATOM 677 N N . LYS A 1 87 ? 4.652 5.602 -4.511 1.00 96.19 87 LYS A N 1
ATOM 678 C CA . LYS A 1 87 ? 6.100 5.668 -4.252 1.00 96.19 87 LYS A CA 1
ATOM 679 C C . LYS A 1 87 ? 6.583 4.495 -3.407 1.00 96.19 87 LYS A C 1
ATOM 681 O O . LYS A 1 87 ? 7.638 3.933 -3.705 1.00 96.19 87 LYS A O 1
ATOM 686 N N . TYR A 1 88 ? 5.814 4.123 -2.387 1.00 97.31 88 TYR A N 1
ATOM 687 C CA . TYR A 1 88 ? 6.090 2.977 -1.530 1.00 97.31 88 TYR A CA 1
ATOM 688 C C . TYR A 1 88 ? 6.161 1.680 -2.342 1.00 97.31 88 TYR A C 1
ATOM 690 O O . TYR A 1 88 ? 7.189 1.004 -2.327 1.00 97.31 88 TYR A O 1
ATOM 698 N N . ALA A 1 89 ? 5.124 1.381 -3.127 1.00 97.69 89 ALA A N 1
ATOM 699 C CA . ALA A 1 89 ? 5.061 0.171 -3.940 1.00 97.69 89 ALA A CA 1
ATOM 700 C C . ALA A 1 89 ? 6.156 0.138 -5.017 1.00 97.69 89 ALA A C 1
ATOM 702 O O . ALA A 1 89 ? 6.844 -0.870 -5.173 1.00 97.69 89 ALA A O 1
ATOM 703 N N . GLY A 1 90 ? 6.378 1.258 -5.716 1.00 96.81 90 GLY A N 1
ATOM 704 C CA . GLY A 1 90 ? 7.440 1.363 -6.719 1.00 96.81 90 GLY A CA 1
ATOM 705 C C . GLY A 1 90 ? 8.834 1.136 -6.124 1.00 96.81 90 GLY A C 1
ATOM 706 O O . GLY A 1 90 ? 9.660 0.447 -6.723 1.00 96.81 90 GLY A O 1
ATOM 707 N N . SER A 1 91 ? 9.080 1.645 -4.913 1.00 96.25 91 SER A N 1
ATOM 708 C CA . SER A 1 91 ? 10.335 1.420 -4.185 1.00 96.25 91 SER A CA 1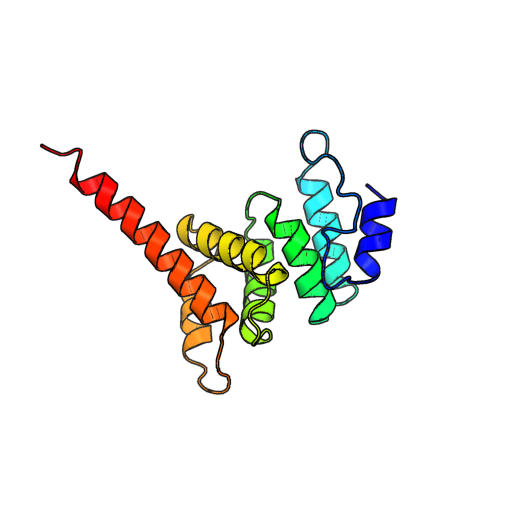
ATOM 709 C C . SER A 1 91 ? 10.472 -0.023 -3.694 1.00 96.25 91 SER A C 1
ATOM 711 O O . SER A 1 91 ? 11.568 -0.577 -3.755 1.00 96.25 91 SER A O 1
ATOM 713 N N . ALA A 1 92 ? 9.382 -0.645 -3.238 1.00 97.06 92 ALA A N 1
ATOM 714 C CA . ALA A 1 92 ? 9.367 -2.039 -2.801 1.00 97.06 92 ALA A CA 1
ATOM 715 C C . ALA A 1 92 ? 9.672 -3.008 -3.957 1.00 97.06 92 ALA A C 1
ATOM 717 O O . ALA A 1 92 ? 10.447 -3.947 -3.780 1.00 97.06 92 ALA A O 1
ATOM 718 N N . LEU A 1 93 ? 9.132 -2.741 -5.151 1.00 96.62 93 LEU A N 1
ATOM 719 C CA . LEU A 1 93 ? 9.470 -3.459 -6.386 1.00 96.62 93 LEU A CA 1
ATOM 720 C C . LEU A 1 93 ? 10.928 -3.216 -6.808 1.00 96.62 93 LEU A C 1
ATOM 722 O O . LEU A 1 93 ? 11.611 -4.121 -7.282 1.00 96.62 93 LEU A O 1
ATOM 726 N N . ALA A 1 94 ? 11.443 -1.993 -6.640 1.00 95.00 94 ALA A N 1
ATOM 727 C CA . ALA A 1 94 ? 12.832 -1.676 -6.982 1.00 95.00 94 ALA A CA 1
ATOM 728 C C . ALA A 1 94 ? 13.842 -2.405 -6.077 1.00 95.00 94 ALA A C 1
ATOM 730 O O . ALA A 1 94 ? 14.934 -2.748 -6.533 1.00 95.00 94 ALA A O 1
ATOM 731 N N . GLN A 1 95 ? 13.460 -2.668 -4.827 1.00 94.25 95 GLN A N 1
ATOM 732 C CA . GLN A 1 95 ? 14.251 -3.385 -3.823 1.00 94.25 95 GLN A CA 1
ATOM 733 C C . GLN A 1 95 ? 14.026 -4.906 -3.832 1.00 94.25 95 GLN A C 1
ATOM 735 O O . GLN A 1 95 ? 14.556 -5.592 -2.964 1.00 94.25 95 GLN A O 1
ATOM 740 N N . ASP A 1 96 ? 13.233 -5.429 -4.774 1.00 94.69 96 ASP A N 1
ATOM 741 C CA . ASP A 1 96 ? 12.880 -6.852 -4.876 1.00 94.69 96 ASP A CA 1
ATOM 742 C C . ASP A 1 96 ? 12.186 -7.408 -3.604 1.00 94.69 96 ASP A C 1
ATOM 744 O O . ASP A 1 96 ? 12.204 -8.607 -3.335 1.00 94.69 96 ASP A O 1
ATOM 748 N N . ILE A 1 97 ? 11.544 -6.527 -2.819 1.00 96.56 97 ILE A N 1
ATOM 749 C CA . ILE A 1 97 ? 10.718 -6.883 -1.649 1.00 96.56 97 ILE A CA 1
ATOM 750 C C . ILE A 1 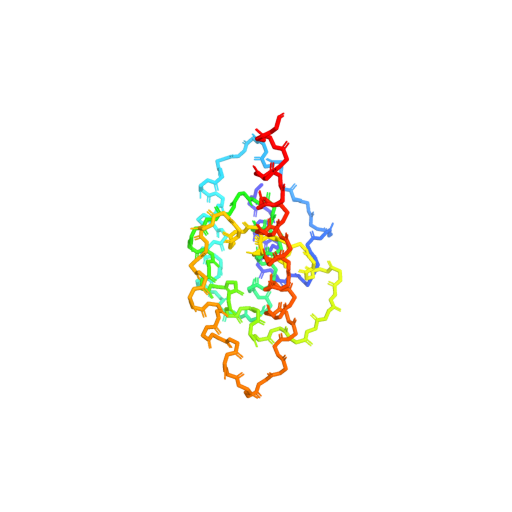97 ? 9.324 -7.322 -2.106 1.00 96.56 97 ILE A C 1
ATOM 752 O O . ILE A 1 97 ? 8.748 -8.258 -1.551 1.00 96.56 97 ILE A O 1
ATOM 756 N N . PHE A 1 98 ? 8.772 -6.633 -3.109 1.00 97.62 98 PHE A N 1
ATOM 757 C CA . PHE A 1 98 ? 7.561 -7.061 -3.808 1.00 97.62 98 PHE A CA 1
ATOM 758 C C . PHE A 1 98 ? 7.960 -7.859 -5.058 1.00 97.62 98 PHE A C 1
ATOM 760 O O . PHE A 1 98 ? 8.819 -7.393 -5.809 1.00 97.62 98 PHE A O 1
ATOM 767 N N . PRO A 1 99 ? 7.358 -9.037 -5.300 1.00 95.38 99 PRO A N 1
ATOM 768 C CA . PRO A 1 99 ? 7.674 -9.861 -6.460 1.00 95.38 99 PRO A CA 1
ATOM 769 C C . PRO A 1 99 ? 7.067 -9.236 -7.726 1.00 95.38 99 PRO A C 1
ATOM 771 O O . PRO A 1 99 ? 5.861 -9.015 -7.805 1.00 95.38 99 PRO A O 1
ATOM 774 N N . SER A 1 100 ? 7.904 -8.875 -8.700 1.00 93.81 100 SER A N 1
ATOM 775 C CA . SER A 1 100 ? 7.491 -8.082 -9.869 1.00 93.81 100 SER A CA 1
ATOM 776 C C . SER A 1 100 ? 6.698 -8.860 -10.921 1.00 93.81 100 SER A C 1
ATOM 778 O O . SER A 1 100 ? 5.930 -8.252 -11.663 1.00 93.81 100 SER A O 1
ATOM 780 N N . ASP A 1 101 ? 6.847 -10.182 -10.966 1.00 93.81 101 ASP A N 1
ATOM 781 C CA . ASP A 1 101 ? 6.113 -11.096 -11.848 1.00 93.81 101 ASP A CA 1
ATOM 782 C C . ASP A 1 101 ? 4.596 -10.921 -11.706 1.00 93.81 101 ASP A C 1
ATOM 784 O O . ASP A 1 101 ? 3.922 -10.583 -12.677 1.00 93.81 101 ASP A O 1
ATOM 788 N N . ARG A 1 102 ? 4.073 -11.003 -10.480 1.00 92.44 102 ARG A N 1
ATOM 789 C CA . ARG A 1 102 ? 2.635 -10.856 -10.201 1.00 92.44 102 ARG A CA 1
ATOM 790 C C . ARG A 1 102 ? 2.080 -9.487 -10.581 1.00 92.44 102 ARG A C 1
ATOM 792 O O . ARG A 1 102 ? 0.925 -9.358 -10.974 1.00 92.44 102 ARG A O 1
ATOM 799 N N . TRP A 1 103 ? 2.894 -8.448 -10.431 1.00 94.62 103 TRP A N 1
ATOM 800 C CA . TRP A 1 103 ? 2.494 -7.075 -10.735 1.00 94.62 103 TRP A CA 1
ATOM 801 C C . TRP A 1 103 ? 2.433 -6.817 -12.241 1.00 94.62 103 TRP A C 1
ATOM 803 O O . TRP A 1 103 ? 1.603 -6.030 -12.692 1.00 94.62 103 TRP A O 1
ATOM 813 N N . LEU A 1 104 ? 3.300 -7.479 -13.011 1.00 93.06 104 LEU A N 1
ATOM 814 C CA . LEU A 1 104 ? 3.251 -7.470 -14.469 1.00 93.06 104 LEU A CA 1
ATOM 815 C C . LEU A 1 104 ? 2.073 -8.298 -14.987 1.00 93.06 104 LEU A C 1
ATOM 817 O O . LEU A 1 104 ? 1.344 -7.807 -15.839 1.00 93.06 104 LEU A O 1
ATOM 821 N N . GLU A 1 105 ? 1.837 -9.488 -14.429 1.00 92.31 105 GLU A N 1
ATOM 822 C CA . GLU A 1 105 ? 0.674 -10.325 -14.766 1.00 92.31 105 GLU A CA 1
ATOM 823 C C . GLU A 1 105 ? -0.648 -9.576 -14.541 1.00 92.31 105 GLU A C 1
ATOM 825 O O . GLU A 1 105 ? -1.534 -9.601 -15.389 1.00 92.31 105 GLU A O 1
ATOM 830 N N . ALA A 1 106 ? -0.770 -8.830 -13.438 1.00 90.06 106 ALA A N 1
ATOM 831 C CA . ALA A 1 106 ? -1.961 -8.027 -13.159 1.00 90.06 106 ALA A CA 1
ATOM 832 C C . ALA A 1 106 ? -2.207 -6.901 -14.182 1.00 90.06 106 ALA A C 1
ATOM 834 O O . ALA A 1 106 ? -3.340 -6.448 -14.325 1.00 90.06 106 ALA A O 1
ATOM 835 N N . LEU A 1 107 ? -1.169 -6.438 -14.891 1.00 88.44 107 LEU A N 1
ATOM 836 C CA . LEU A 1 107 ? -1.315 -5.433 -15.947 1.00 88.44 107 LEU A CA 1
ATOM 837 C C . LEU A 1 107 ? -1.898 -6.031 -17.235 1.00 88.44 107 LEU A C 1
ATOM 839 O O . LEU A 1 107 ? -2.482 -5.290 -18.021 1.00 88.44 107 LEU A O 1
ATOM 843 N N . GLU A 1 108 ? -1.732 -7.337 -17.458 1.00 86.25 108 GLU A N 1
ATOM 844 C CA . GLU A 1 108 ? -2.246 -8.029 -18.649 1.00 86.25 108 GLU A CA 1
ATOM 845 C C . GLU A 1 108 ? -3.779 -8.157 -18.642 1.00 86.25 108 GLU A C 1
ATOM 847 O O . GLU A 1 108 ? -4.386 -8.449 -19.673 1.00 86.25 108 GLU A O 1
ATOM 852 N N . ASP A 1 109 ? -4.422 -7.919 -17.496 1.00 81.00 109 ASP A N 1
ATOM 853 C CA . ASP A 1 109 ? -5.875 -7.855 -17.393 1.00 81.00 109 ASP A CA 1
ATOM 854 C C . ASP A 1 109 ? -6.415 -6.536 -17.977 1.00 81.00 109 ASP A C 1
ATOM 856 O O . ASP A 1 109 ? -6.507 -5.522 -17.294 1.00 81.00 109 ASP A O 1
ATOM 860 N N . ASP A 1 110 ? -6.843 -6.546 -19.238 1.00 72.44 110 ASP A N 1
ATOM 861 C CA . ASP A 1 110 ? -7.403 -5.369 -19.923 1.00 72.44 110 ASP A CA 1
ATOM 862 C C . ASP A 1 110 ? -8.838 -4.990 -19.487 1.00 72.44 110 ASP A C 1
ATOM 864 O O . ASP A 1 110 ? -9.463 -4.109 -20.088 1.00 72.44 110 ASP A O 1
ATOM 868 N N . SER A 1 111 ? -9.408 -5.636 -18.461 1.00 77.69 111 SER A N 1
ATOM 869 C CA . SER A 1 111 ? -10.780 -5.351 -18.015 1.00 77.69 111 SER A CA 1
ATOM 870 C C . SER A 1 111 ? -10.959 -3.955 -17.402 1.00 77.69 111 SER A C 1
ATOM 872 O O . SER A 1 111 ? -12.079 -3.436 -17.409 1.00 77.69 111 SER A O 1
ATOM 874 N N . HIS A 1 112 ? -9.880 -3.329 -16.916 1.00 75.56 112 HIS A N 1
ATOM 875 C CA . HIS A 1 112 ? -9.906 -2.026 -16.246 1.00 75.56 112 HIS A CA 1
ATOM 876 C C . HIS A 1 112 ? -8.753 -1.102 -16.702 1.00 75.56 112 HIS A C 1
ATOM 878 O O . HIS A 1 112 ? -7.728 -1.563 -17.207 1.00 75.56 112 HIS A O 1
ATOM 884 N N . PRO A 1 113 ? -8.881 0.233 -16.548 1.00 79.94 113 PRO A N 1
ATOM 885 C CA . PRO A 1 113 ? -7.838 1.192 -16.924 1.00 79.94 113 PRO A CA 1
ATOM 886 C C . PRO A 1 113 ? -6.513 1.051 -16.155 1.00 79.94 113 PRO A C 1
ATOM 888 O O . PRO A 1 113 ? -5.472 1.447 -16.700 1.00 79.94 113 PRO A O 1
ATOM 891 N N . HIS A 1 114 ? -6.535 0.509 -14.930 1.00 87.81 114 HIS A N 1
ATOM 892 C CA . HIS A 1 114 ? -5.367 0.239 -14.075 1.00 87.81 114 HIS A CA 1
ATOM 893 C C . HIS A 1 114 ? -4.502 1.472 -13.802 1.00 87.81 114 HIS A C 1
ATOM 895 O O . HIS A 1 114 ? -3.272 1.435 -13.920 1.00 87.81 114 HIS A O 1
ATOM 901 N N . VAL A 1 115 ? -5.132 2.604 -13.471 1.00 91.50 115 VAL A N 1
ATOM 902 C CA . VAL A 1 115 ? -4.419 3.889 -13.347 1.00 91.50 115 VAL A CA 1
ATOM 903 C C . VAL A 1 115 ? -3.328 3.822 -12.274 1.00 91.50 115 VAL A C 1
ATOM 905 O O . VAL A 1 115 ? -2.185 4.209 -12.534 1.00 91.50 115 VAL A O 1
ATOM 908 N N . SER A 1 116 ? -3.645 3.314 -11.081 1.00 93.88 116 SER A N 1
ATOM 909 C CA . SER A 1 116 ? -2.684 3.241 -9.971 1.00 93.88 116 SER A CA 1
ATOM 910 C C . SER A 1 116 ? -1.582 2.214 -10.225 1.00 93.88 116 SER A C 1
ATOM 912 O O . SER A 1 116 ? -0.405 2.536 -10.050 1.00 93.88 116 SER A O 1
ATOM 914 N N . LEU A 1 117 ? -1.933 1.021 -10.716 1.00 94.69 117 LEU A N 1
ATOM 915 C CA . LEU A 1 117 ? -0.965 -0.015 -11.090 1.00 94.69 117 LEU A CA 1
ATOM 916 C C . LEU A 1 117 ? 0.050 0.497 -12.125 1.00 94.69 117 LEU A C 1
ATOM 918 O O . LEU A 1 117 ? 1.259 0.390 -11.910 1.00 94.69 117 LEU A O 1
ATOM 922 N N . LYS A 1 118 ? -0.409 1.149 -13.201 1.00 94.12 118 LYS A N 1
ATOM 923 C CA . LYS A 1 118 ? 0.482 1.739 -14.217 1.00 94.12 118 LYS A CA 1
ATOM 924 C C . LYS A 1 118 ? 1.441 2.764 -13.613 1.00 94.12 118 LYS A C 1
ATOM 926 O O . LYS A 1 118 ? 2.628 2.754 -13.931 1.00 94.12 118 LYS A O 1
ATOM 931 N N . ARG A 1 119 ? 0.969 3.630 -12.709 1.00 95.50 119 ARG A N 1
ATOM 932 C CA . ARG A 1 119 ? 1.818 4.631 -12.032 1.00 95.50 119 ARG A CA 1
ATOM 933 C C . ARG A 1 119 ? 2.888 3.993 -11.146 1.00 95.50 119 ARG A C 1
ATOM 935 O O . ARG A 1 119 ? 4.013 4.499 -11.091 1.00 95.50 119 ARG A O 1
ATOM 942 N N . ILE A 1 120 ? 2.556 2.893 -10.474 1.00 96.25 120 ILE A N 1
ATOM 943 C CA . ILE A 1 120 ? 3.510 2.123 -9.669 1.00 96.25 120 ILE A CA 1
ATOM 944 C C . ILE A 1 120 ? 4.590 1.523 -10.565 1.00 96.25 120 ILE A C 1
ATOM 946 O O . ILE A 1 120 ? 5.774 1.718 -10.294 1.00 96.25 120 ILE A O 1
ATOM 950 N N . LEU A 1 121 ? 4.201 0.870 -11.663 1.00 95.12 121 LEU A N 1
ATOM 951 C CA . LEU A 1 121 ? 5.144 0.263 -12.604 1.00 95.12 121 LEU A CA 1
ATOM 952 C C . LEU A 1 121 ? 6.042 1.306 -13.286 1.00 95.12 121 LEU A C 1
ATOM 954 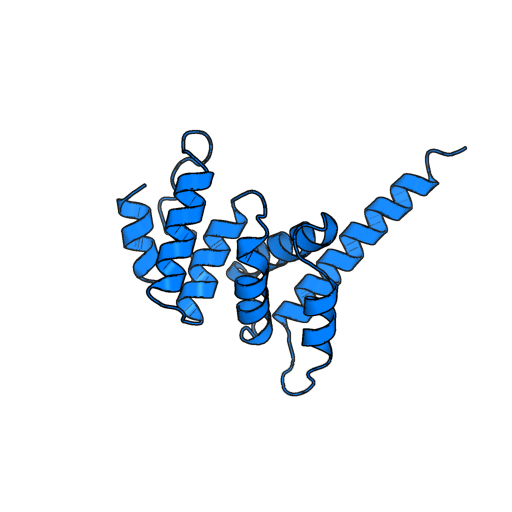O O . LEU A 1 121 ? 7.241 1.078 -13.437 1.00 95.12 121 LEU A O 1
ATOM 958 N N . VAL A 1 122 ? 5.507 2.486 -13.618 1.00 94.94 122 VAL A N 1
ATOM 959 C CA . VAL A 1 122 ? 6.314 3.615 -14.112 1.00 94.94 122 VAL A CA 1
ATOM 960 C C . VAL A 1 122 ? 7.334 4.053 -13.057 1.00 94.94 122 VAL A C 1
ATOM 962 O O . VAL A 1 122 ? 8.515 4.188 -13.375 1.00 94.94 122 VAL A O 1
ATOM 965 N N . THR A 1 123 ? 6.917 4.210 -11.798 1.00 95.19 123 THR A N 1
ATOM 966 C CA . THR A 1 123 ? 7.821 4.582 -10.693 1.00 95.19 123 THR A CA 1
ATOM 967 C C . THR A 1 123 ? 8.922 3.539 -10.493 1.00 95.19 123 THR A C 1
ATOM 969 O O . THR A 1 123 ? 10.098 3.887 -10.410 1.00 95.19 123 THR A O 1
ATOM 972 N N . TRP A 1 124 ? 8.554 2.257 -10.471 1.00 95.56 124 TRP A N 1
ATOM 973 C CA . TRP A 1 124 ? 9.489 1.136 -10.387 1.00 95.56 124 TRP A CA 1
ATOM 9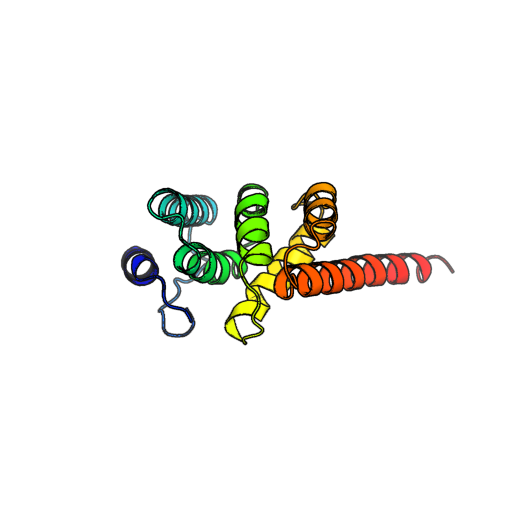74 C C . TRP A 1 124 ? 10.515 1.153 -11.527 1.00 95.56 124 TRP A C 1
ATOM 976 O O . TRP A 1 124 ? 11.717 1.049 -11.272 1.00 95.56 124 TRP A O 1
ATOM 986 N N . SER A 1 125 ? 10.057 1.338 -12.769 1.00 91.19 125 SER A N 1
ATOM 987 C CA . SER A 1 125 ? 10.933 1.354 -13.944 1.00 91.19 125 SER A CA 1
ATOM 988 C C . SER A 1 125 ? 11.964 2.486 -13.893 1.00 91.19 125 SER A C 1
ATOM 990 O O . SER A 1 125 ? 13.138 2.247 -14.172 1.00 91.19 125 SER A O 1
ATOM 992 N N . GLY A 1 126 ? 11.559 3.686 -13.452 1.00 91.56 126 GLY A N 1
ATOM 993 C CA . GLY A 1 126 ? 12.470 4.814 -13.252 1.00 91.56 126 GLY A CA 1
ATOM 994 C C . GLY A 1 126 ? 13.557 4.498 -12.224 1.00 91.56 126 GLY A C 1
ATOM 995 O O . GLY A 1 126 ? 14.740 4.653 -12.511 1.00 91.56 126 GLY A O 1
ATOM 996 N N . LEU A 1 127 ? 13.171 3.949 -11.067 1.00 89.88 127 LEU A N 1
ATOM 997 C CA . LEU A 1 127 ? 14.115 3.604 -9.998 1.00 89.88 127 LEU A CA 1
ATOM 998 C C . LEU A 1 127 ? 15.120 2.518 -10.414 1.00 89.88 127 LEU A C 1
ATOM 1000 O O . LEU A 1 127 ? 16.311 2.647 -10.135 1.00 89.88 127 LEU A O 1
ATOM 1004 N N . LYS A 1 128 ? 14.680 1.451 -11.097 1.00 79.19 128 LYS A N 1
ATOM 1005 C CA . LYS A 1 128 ? 15.601 0.405 -11.585 1.00 79.19 128 LYS A CA 1
ATOM 1006 C C . LYS A 1 128 ? 16.561 0.950 -12.652 1.00 79.19 128 LYS A C 1
ATOM 1008 O O . LYS A 1 128 ? 17.729 0.555 -12.658 1.00 79.19 128 LYS A O 1
ATOM 1013 N N . PHE A 1 129 ? 16.098 1.853 -13.521 1.00 72.19 129 PHE A N 1
ATOM 1014 C CA . PHE A 1 129 ? 16.919 2.449 -14.579 1.00 72.19 129 PHE A CA 1
ATOM 1015 C C . PHE A 1 129 ? 17.970 3.429 -14.034 1.00 72.19 129 PHE A C 1
ATOM 1017 O O . PHE A 1 129 ? 19.128 3.378 -14.448 1.00 72.19 129 PHE A O 1
ATOM 1024 N N . ASP A 1 130 ? 17.619 4.246 -13.038 1.00 66.62 130 ASP A N 1
ATOM 1025 C CA . ASP A 1 130 ? 18.562 5.164 -12.382 1.00 66.62 130 ASP A CA 1
ATOM 1026 C C . ASP A 1 130 ? 19.705 4.414 -11.680 1.00 66.62 130 ASP A C 1
ATOM 1028 O O . ASP A 1 130 ? 20.869 4.829 -11.745 1.00 66.62 130 ASP A O 1
ATOM 1032 N N . VAL A 1 131 ? 19.403 3.266 -11.063 1.00 59.34 131 VAL A N 1
ATOM 1033 C CA . VAL A 1 131 ? 20.414 2.376 -10.465 1.00 59.34 131 VAL A CA 1
ATOM 1034 C C . VAL A 1 131 ? 21.339 1.788 -11.536 1.00 59.34 131 VAL A C 1
ATOM 1036 O O . VAL A 1 131 ? 22.547 1.688 -11.317 1.00 59.34 131 VAL A O 1
ATOM 1039 N N . SER A 1 132 ? 20.813 1.446 -12.719 1.00 56.06 132 SER A N 1
ATOM 1040 C CA . SER A 1 132 ? 21.642 0.919 -13.814 1.00 56.06 132 SER A CA 1
ATOM 1041 C C . SER A 1 132 ? 22.545 1.994 -14.427 1.00 56.06 132 SER A C 1
ATOM 1043 O O . SER A 1 132 ? 23.694 1.704 -14.761 1.00 56.06 132 SER A O 1
ATOM 1045 N N . GLN A 1 133 ? 22.084 3.246 -14.515 1.00 51.59 133 GLN A N 1
ATOM 1046 C CA . GLN A 1 133 ? 22.908 4.352 -15.015 1.00 51.59 133 GLN A CA 1
ATOM 1047 C C . GLN A 1 133 ? 24.073 4.705 -14.079 1.00 51.59 133 GLN A C 1
ATOM 1049 O O . GLN A 1 133 ? 25.177 4.959 -14.561 1.00 51.59 133 GLN A O 1
ATOM 1054 N N . HIS A 1 134 ? 23.877 4.653 -12.757 1.00 50.38 134 HIS A N 1
ATOM 1055 C CA . HIS A 1 134 ? 24.962 4.883 -11.792 1.00 50.38 134 HIS A CA 1
ATOM 1056 C C . HIS A 1 134 ? 26.022 3.769 -11.801 1.00 50.38 134 HIS A C 1
ATOM 1058 O O . HIS A 1 134 ? 27.190 4.029 -11.508 1.00 50.38 134 HIS A O 1
ATOM 1064 N N . GLY A 1 135 ? 25.653 2.543 -12.185 1.00 45.97 135 GLY A N 1
ATOM 1065 C CA . GLY A 1 135 ? 26.599 1.437 -12.357 1.00 45.97 135 GLY A CA 1
ATOM 1066 C C . GLY A 1 135 ? 27.558 1.624 -13.539 1.00 45.97 135 GLY A C 1
ATOM 1067 O O . GLY A 1 135 ? 28.710 1.205 -13.463 1.00 45.97 135 GLY A O 1
ATOM 1068 N N . CYS A 1 136 ? 27.127 2.296 -14.611 1.00 45.66 136 CYS A N 1
ATOM 1069 C CA . CYS A 1 136 ? 27.943 2.477 -15.817 1.00 45.66 136 CYS A CA 1
ATOM 1070 C C . CYS A 1 136 ? 28.939 3.649 -15.750 1.00 45.66 136 CYS A C 1
ATOM 1072 O O . CYS A 1 136 ? 29.881 3.674 -16.538 1.00 45.66 136 CYS A O 1
ATOM 1074 N N . TRP A 1 137 ? 28.776 4.601 -14.825 1.00 44.62 137 TRP A N 1
ATOM 1075 C CA . TRP A 1 137 ? 29.682 5.757 -14.709 1.00 44.62 137 TRP A CA 1
ATOM 1076 C C . TRP A 1 137 ? 30.899 5.522 -13.800 1.00 44.62 137 TRP A C 1
ATOM 1078 O O . TRP A 1 137 ? 31.872 6.261 -13.898 1.00 44.62 137 TRP A O 1
ATOM 1088 N N . ASN A 1 138 ? 30.905 4.467 -12.979 1.00 45.00 138 ASN A N 1
ATOM 1089 C CA . ASN A 1 138 ? 32.015 4.149 -12.066 1.00 45.00 138 ASN A CA 1
ATOM 1090 C C . ASN A 1 138 ? 33.033 3.140 -12.643 1.00 45.00 138 ASN A C 1
ATOM 1092 O O . ASN A 1 138 ? 33.696 2.432 -11.889 1.00 45.00 138 ASN A O 1
ATOM 1096 N N . SER A 1 139 ? 33.146 3.018 -13.969 1.00 43.53 139 SER A N 1
ATOM 1097 C CA . SER A 1 139 ? 34.063 2.066 -14.630 1.00 43.53 139 SER A CA 1
ATOM 1098 C C . SER A 1 139 ? 35.019 2.697 -15.654 1.00 43.53 139 SER A C 1
ATOM 1100 O O . SER A 1 139 ? 35.488 1.990 -16.543 1.00 43.53 139 SER A O 1
ATOM 1102 N N . TYR A 1 140 ? 35.342 3.989 -15.528 1.00 40.31 140 TYR A N 1
ATOM 1103 C CA . TYR A 1 140 ? 36.366 4.654 -16.349 1.00 40.31 140 TYR A CA 1
ATOM 1104 C C . TYR A 1 140 ? 37.424 5.364 -15.508 1.00 40.31 140 TYR A C 1
ATOM 1106 O O . TYR A 1 140 ? 37.037 6.075 -14.554 1.00 40.31 140 TYR A O 1
#